Protein AF-A0A944W9X9-F1 (afdb_monomer_lite)

Sequence (85 aa):
MDWINKYKGFLAFGLWFLAIIIQILADKIYSKDLEPLGTLTFLVAAAVWTIEYFEKKPDNAPWKKYGVIIITALVVLITAYIYLG

Structure (mmCIF, N/CA/C/O backbone):
data_AF-A0A944W9X9-F1
#
_entry.id   AF-A0A944W9X9-F1
#
loop_
_atom_site.group_PDB
_atom_site.id
_atom_site.type_symbol
_atom_site.label_atom_id
_atom_site.label_alt_id
_atom_site.label_comp_id
_atom_site.label_asym_id
_atom_site.label_entity_id
_atom_site.label_seq_id
_atom_site.pdbx_PDB_ins_code
_atom_site.Cartn_x
_atom_site.Cartn_y
_atom_site.Cartn_z
_atom_site.occupancy
_atom_site.B_iso_or_equiv
_atom_site.auth_seq_id
_atom_site.auth_comp_id
_atom_site.auth_asym_id
_atom_site.auth_atom_id
_atom_site.pdbx_PDB_model_num
ATOM 1 N N . MET A 1 1 ? 2.318 -18.343 -13.822 1.00 54.66 1 MET A N 1
ATOM 2 C CA . MET A 1 1 ? 2.794 -17.049 -13.280 1.00 54.66 1 MET A CA 1
ATOM 3 C C . MET A 1 1 ? 2.283 -15.852 -14.087 1.00 54.66 1 MET A C 1
ATOM 5 O O . MET A 1 1 ? 1.869 -14.873 -13.479 1.00 54.66 1 MET A O 1
ATOM 9 N N . ASP A 1 2 ? 2.247 -15.929 -15.424 1.00 67.38 2 ASP A N 1
ATOM 10 C CA . ASP A 1 2 ? 1.911 -14.789 -16.304 1.00 67.38 2 ASP A CA 1
ATOM 11 C C . ASP A 1 2 ? 0.527 -14.171 -16.100 1.00 67.38 2 ASP A C 1
ATOM 13 O O . ASP A 1 2 ? 0.349 -12.970 -16.296 1.00 67.38 2 ASP A O 1
ATOM 17 N N . TRP A 1 3 ? -0.453 -14.958 -15.653 1.00 71.19 3 TRP A N 1
ATOM 18 C CA . TRP A 1 3 ? -1.802 -14.447 -15.417 1.00 71.19 3 TRP A CA 1
ATOM 19 C C . TRP A 1 3 ? -1.846 -13.440 -14.255 1.00 71.19 3 TRP A C 1
ATOM 21 O O . TRP A 1 3 ? -2.501 -12.411 -14.375 1.00 71.19 3 TRP A O 1
ATOM 31 N N . ILE A 1 4 ? -1.082 -13.663 -13.178 1.00 62.12 4 ILE A N 1
ATOM 32 C CA . ILE A 1 4 ? -1.017 -12.731 -12.040 1.00 62.12 4 ILE A CA 1
ATOM 33 C C . ILE A 1 4 ? -0.455 -11.396 -12.514 1.00 62.12 4 ILE A C 1
ATOM 35 O O . ILE A 1 4 ? -1.064 -10.369 -12.249 1.00 62.12 4 ILE A O 1
ATOM 39 N N . ASN A 1 5 ? 0.644 -11.415 -13.280 1.00 63.75 5 ASN A N 1
ATOM 40 C CA . ASN A 1 5 ? 1.239 -10.219 -13.886 1.00 63.75 5 ASN A CA 1
ATOM 41 C C . ASN A 1 5 ? 0.263 -9.476 -14.809 1.00 63.75 5 ASN A C 1
ATOM 43 O O . ASN A 1 5 ? 0.259 -8.248 -14.817 1.00 63.75 5 ASN A O 1
ATOM 47 N N . LYS A 1 6 ? -0.582 -10.206 -15.545 1.00 73.00 6 LYS A N 1
ATOM 48 C CA . LYS A 1 6 ? -1.582 -9.638 -16.456 1.00 73.00 6 LYS A CA 1
ATOM 49 C C . LYS A 1 6 ? -2.748 -8.955 -15.731 1.00 73.00 6 LYS A C 1
ATOM 51 O O . LYS A 1 6 ? -3.315 -8.011 -16.276 1.00 73.00 6 LYS A O 1
ATOM 56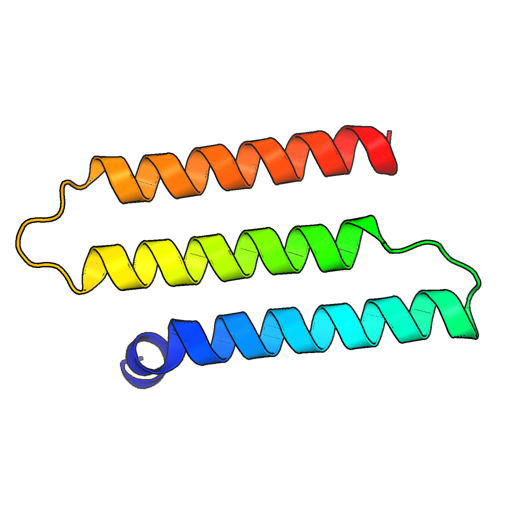 N N . TYR A 1 7 ? -3.096 -9.410 -14.527 1.00 75.06 7 TYR A N 1
ATOM 57 C CA . TYR A 1 7 ? -4.268 -8.939 -13.777 1.00 75.06 7 TYR A CA 1
ATOM 58 C C . TYR A 1 7 ? -3.926 -8.244 -12.448 1.00 75.06 7 TYR A C 1
ATOM 60 O O . TYR A 1 7 ? -4.815 -8.071 -11.617 1.00 75.06 7 TYR A O 1
ATOM 68 N N . LYS A 1 8 ? -2.674 -7.810 -12.234 1.00 68.81 8 LYS A N 1
ATOM 69 C CA . LYS A 1 8 ? -2.220 -7.171 -10.979 1.00 68.81 8 LYS A CA 1
ATOM 70 C C . LYS A 1 8 ? -3.108 -6.011 -10.529 1.00 68.81 8 LYS A C 1
ATOM 72 O O . LYS A 1 8 ? -3.522 -6.000 -9.375 1.00 68.81 8 LYS A O 1
ATOM 77 N N . GLY A 1 9 ? -3.453 -5.084 -11.421 1.00 69.31 9 GLY A N 1
ATOM 78 C CA . GLY A 1 9 ? -4.335 -3.962 -11.097 1.00 69.31 9 GLY A CA 1
ATOM 79 C C . GLY A 1 9 ? -5.751 -4.394 -10.712 1.00 69.31 9 GLY A C 1
ATOM 80 O O . GLY A 1 9 ? -6.332 -3.840 -9.785 1.00 69.31 9 GLY A O 1
ATOM 81 N N . PHE A 1 10 ? -6.283 -5.439 -11.353 1.00 67.75 10 PHE A N 1
ATOM 82 C CA . PHE A 1 10 ? -7.588 -6.009 -11.000 1.00 67.75 10 PHE A CA 1
ATOM 83 C C . PHE A 1 10 ? -7.555 -6.735 -9.652 1.00 67.75 10 PHE A C 1
ATOM 85 O O . PHE A 1 10 ? -8.497 -6.628 -8.872 1.00 67.75 10 PHE A O 1
ATOM 92 N N . LEU A 1 11 ? -6.457 -7.432 -9.352 1.00 72.12 11 LEU A N 1
ATOM 93 C CA . LEU A 1 11 ? -6.221 -8.052 -8.048 1.00 72.12 11 LEU A CA 1
ATOM 94 C C . LEU A 1 11 ? -6.090 -6.996 -6.945 1.00 72.12 11 LEU A C 1
ATOM 96 O O . LEU A 1 11 ? -6.697 -7.151 -5.890 1.00 72.12 11 LEU A O 1
ATOM 100 N N . ALA A 1 12 ? -5.360 -5.908 -7.200 1.00 70.00 12 ALA A N 1
ATOM 101 C CA . ALA A 1 12 ? -5.226 -4.785 -6.276 1.00 70.00 12 ALA A CA 1
ATOM 102 C C . ALA A 1 12 ? -6.577 -4.099 -6.015 1.00 70.00 12 ALA A C 1
ATOM 104 O O . ALA A 1 12 ? -6.918 -3.825 -4.866 1.00 70.00 12 ALA A O 1
ATOM 105 N N . PHE A 1 13 ? -7.379 -3.892 -7.063 1.00 68.81 13 PHE A N 1
ATOM 106 C CA . PHE A 1 13 ? -8.734 -3.356 -6.945 1.00 68.81 13 PHE A CA 1
ATOM 107 C C . PHE A 1 13 ? -9.668 -4.299 -6.171 1.00 68.81 13 PHE A C 1
ATOM 109 O O . PHE A 1 13 ? -10.409 -3.850 -5.302 1.00 68.81 13 PHE A O 1
ATOM 116 N N . GLY A 1 14 ? -9.601 -5.608 -6.433 1.00 73.00 14 GLY A N 1
ATOM 117 C CA . GLY A 1 14 ? -10.379 -6.614 -5.708 1.00 73.00 14 GLY A CA 1
ATOM 118 C C . GLY A 1 14 ? -10.031 -6.669 -4.218 1.00 73.00 14 GLY A C 1
ATOM 119 O O . GLY A 1 14 ? -10.929 -6.711 -3.383 1.00 73.00 14 GLY A O 1
ATOM 120 N N . LEU A 1 15 ? -8.740 -6.597 -3.879 1.00 74.62 15 LEU A N 1
ATOM 121 C CA . LEU A 1 15 ? -8.254 -6.508 -2.497 1.00 74.62 15 LEU A CA 1
ATOM 122 C C . LEU A 1 15 ? -8.745 -5.243 -1.792 1.00 74.62 15 LEU A C 1
ATOM 124 O O . LEU A 1 15 ? -9.199 -5.313 -0.652 1.00 74.62 15 LEU A O 1
ATOM 128 N N . TRP A 1 16 ? -8.694 -4.102 -2.477 1.00 75.31 16 TRP A N 1
ATOM 129 C CA . TRP A 1 16 ? -9.214 -2.851 -1.943 1.00 75.31 16 TRP A CA 1
ATOM 130 C C . TRP A 1 16 ? -10.723 -2.906 -1.686 1.00 75.31 16 TRP A C 1
ATOM 132 O O . TRP A 1 16 ? -11.186 -2.546 -0.605 1.00 75.31 16 TRP A O 1
ATOM 142 N N . PHE A 1 17 ? -11.489 -3.402 -2.657 1.00 66.81 17 PHE A N 1
ATOM 143 C CA . PHE A 1 17 ? -12.940 -3.514 -2.542 1.00 66.81 17 PHE A CA 1
ATOM 144 C C . PHE A 1 17 ? -13.351 -4.463 -1.407 1.00 66.81 17 PHE A C 1
ATOM 146 O O . PHE A 1 17 ? -14.259 -4.158 -0.635 1.00 66.81 17 PHE A O 1
ATOM 153 N N . LEU A 1 18 ? -12.635 -5.582 -1.248 1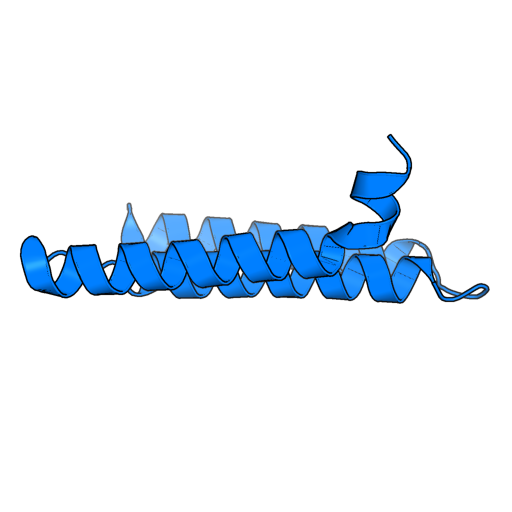.00 73.69 18 LEU A N 1
ATOM 154 C CA . LEU A 1 18 ? -12.837 -6.513 -0.138 1.00 73.69 18 LEU A CA 1
ATOM 155 C C . LEU A 1 18 ? -12.588 -5.838 1.218 1.00 73.69 18 LEU A C 1
ATOM 157 O O . LEU A 1 18 ? -13.353 -6.035 2.160 1.00 73.69 18 LEU A O 1
ATOM 161 N N . ALA A 1 19 ? -11.543 -5.019 1.314 1.00 70.00 19 ALA A N 1
ATOM 162 C CA . ALA A 1 19 ? -11.204 -4.310 2.538 1.00 70.00 19 ALA A CA 1
ATOM 163 C C . ALA A 1 19 ? -12.256 -3.265 2.928 1.00 70.00 19 ALA A C 1
ATOM 165 O O . ALA A 1 19 ? -12.598 -3.181 4.104 1.00 70.00 19 ALA A O 1
ATOM 166 N N . ILE A 1 20 ? -12.842 -2.547 1.961 1.00 65.12 20 ILE A N 1
ATOM 167 C CA . ILE A 1 20 ? -13.988 -1.656 2.217 1.00 65.12 20 ILE A CA 1
ATOM 168 C C . ILE A 1 20 ? -15.184 -2.443 2.752 1.00 65.12 20 ILE A C 1
ATOM 170 O O . ILE A 1 20 ? -15.829 -2.012 3.704 1.00 65.12 20 ILE A O 1
ATOM 174 N N . ILE A 1 21 ? -15.489 -3.607 2.171 1.00 70.44 21 ILE A N 1
ATOM 175 C CA . ILE A 1 21 ? -16.598 -4.441 2.652 1.00 70.44 21 ILE A CA 1
ATOM 176 C C . ILE A 1 21 ? -16.360 -4.859 4.107 1.00 70.44 21 ILE A C 1
ATOM 178 O O . ILE A 1 21 ? -17.266 -4.746 4.931 1.00 70.44 21 ILE A O 1
ATOM 182 N N . ILE A 1 22 ? -15.143 -5.299 4.438 1.00 71.69 22 ILE A N 1
ATOM 183 C CA . ILE A 1 22 ? -14.757 -5.665 5.809 1.00 71.69 22 ILE A CA 1
ATOM 184 C C . ILE A 1 22 ? -14.893 -4.465 6.748 1.00 71.69 22 ILE A C 1
ATOM 186 O O . ILE A 1 22 ? -15.396 -4.612 7.857 1.00 71.69 22 ILE A O 1
ATOM 190 N N . GLN A 1 23 ? -14.485 -3.285 6.297 1.00 66.94 23 GLN A N 1
ATOM 191 C CA . GLN A 1 23 ? -14.561 -2.048 7.059 1.00 66.94 23 GLN A CA 1
ATOM 192 C C . GLN A 1 23 ? -16.011 -1.646 7.369 1.00 66.94 23 GLN A C 1
ATOM 194 O O . GLN A 1 23 ? -16.340 -1.406 8.527 1.00 66.94 23 GLN A O 1
ATOM 199 N N . ILE A 1 24 ? -16.895 -1.673 6.366 1.00 64.94 24 ILE A N 1
ATOM 200 C CA . ILE A 1 24 ? -18.332 -1.396 6.526 1.00 64.94 24 ILE A CA 1
ATOM 201 C C . ILE A 1 24 ? -18.990 -2.431 7.450 1.00 64.94 24 ILE A C 1
ATOM 203 O O . ILE A 1 24 ? -19.831 -2.081 8.278 1.00 64.94 24 ILE A O 1
ATOM 207 N N . LEU A 1 25 ? -18.627 -3.711 7.318 1.00 69.00 25 LEU A N 1
ATOM 208 C CA . LEU A 1 25 ? -19.140 -4.777 8.183 1.00 69.00 25 LEU A CA 1
ATOM 209 C C . LEU A 1 25 ? -18.664 -4.611 9.628 1.00 69.00 25 LEU A C 1
ATOM 211 O O . LEU A 1 25 ? -19.448 -4.814 10.550 1.00 69.00 25 LEU A O 1
ATOM 215 N N . ALA A 1 26 ? -17.402 -4.242 9.840 1.00 66.06 26 ALA A N 1
ATOM 216 C CA . ALA A 1 26 ? -16.844 -4.044 11.170 1.00 66.06 26 ALA A CA 1
ATOM 217 C C . ALA A 1 26 ? -17.464 -2.850 11.898 1.00 66.06 26 ALA A C 1
ATOM 219 O O . ALA A 1 26 ? -17.795 -2.965 13.079 1.00 66.06 26 ALA A O 1
ATOM 220 N N . ASP A 1 27 ? -17.685 -1.752 11.180 1.00 65.69 27 ASP A N 1
ATOM 221 C CA . ASP A 1 27 ? -18.349 -0.571 11.716 1.00 65.69 27 ASP A CA 1
ATOM 222 C C . ASP A 1 27 ? -19.814 -0.882 12.078 1.00 65.69 27 ASP A C 1
ATOM 224 O O . ASP A 1 27 ? -20.241 -0.703 13.220 1.00 65.69 27 ASP A O 1
ATOM 228 N N . LYS A 1 28 ? -20.570 -1.498 11.154 1.00 65.25 28 LYS A N 1
ATOM 229 C CA . LYS A 1 28 ? -21.994 -1.808 11.377 1.00 65.25 28 LYS A CA 1
ATOM 230 C C . LYS A 1 28 ? -22.274 -2.919 12.389 1.00 65.25 28 LYS A C 1
ATOM 232 O O . LYS A 1 28 ? -23.324 -2.877 13.026 1.00 65.25 28 LYS A O 1
ATOM 237 N N . ILE A 1 29 ? -21.419 -3.938 12.489 1.00 68.19 29 ILE A N 1
ATOM 238 C CA . ILE A 1 29 ? -21.679 -5.129 13.323 1.00 68.19 29 ILE A CA 1
ATOM 239 C C . ILE A 1 29 ? -20.973 -5.031 14.676 1.00 68.19 29 ILE A C 1
ATOM 241 O O . ILE A 1 29 ? -21.521 -5.480 15.680 1.00 68.19 29 ILE A O 1
ATOM 245 N N . TYR A 1 30 ? -19.767 -4.462 14.713 1.00 65.31 30 TYR A N 1
ATOM 246 C CA . TYR A 1 30 ? -18.910 -4.483 15.900 1.00 65.31 30 TYR A CA 1
ATOM 247 C C . TYR A 1 30 ? -18.665 -3.096 16.506 1.00 65.31 30 TYR A C 1
ATOM 249 O O . TYR A 1 30 ? -17.952 -3.019 17.507 1.00 65.31 30 TYR A O 1
ATOM 257 N N . SER A 1 31 ? -19.217 -2.020 15.920 1.00 66.94 31 SER A N 1
ATOM 258 C CA . SER A 1 31 ? -18.986 -0.622 16.333 1.00 66.94 31 SER A CA 1
ATOM 259 C C . SER A 1 31 ? -17.499 -0.286 16.482 1.00 66.94 31 SER A C 1
ATOM 261 O O . SER A 1 31 ? -17.107 0.538 17.308 1.00 66.94 31 SER A O 1
ATOM 263 N N . LYS A 1 32 ? -16.654 -0.984 15.715 1.00 65.81 32 LYS A N 1
ATOM 264 C CA . LYS A 1 32 ? -15.222 -0.738 15.662 1.00 65.81 32 LYS A CA 1
ATOM 265 C C . LYS A 1 32 ? -14.947 0.164 14.487 1.00 65.81 32 LYS A C 1
ATOM 267 O O . LYS A 1 32 ? -15.170 -0.230 13.343 1.00 65.81 32 LYS A O 1
ATOM 272 N N . ASP A 1 33 ? -14.392 1.323 14.798 1.00 65.56 33 ASP A N 1
ATOM 273 C CA . ASP A 1 33 ? -13.976 2.269 13.788 1.00 65.56 33 ASP A CA 1
ATOM 274 C C . ASP A 1 33 ? -12.725 1.740 13.074 1.00 65.56 33 ASP A C 1
ATOM 276 O O . ASP A 1 33 ? -11.598 1.800 13.572 1.00 65.56 33 ASP A O 1
ATOM 280 N N . LEU A 1 34 ? -12.956 1.093 11.932 1.00 66.44 34 LEU A N 1
ATOM 281 C CA . LEU A 1 34 ? -11.907 0.584 11.059 1.00 66.44 34 LEU A CA 1
ATOM 282 C C . LEU A 1 34 ? -11.637 1.535 9.890 1.00 66.44 34 LEU A C 1
ATOM 284 O O . LEU A 1 34 ? -10.926 1.122 8.975 1.00 66.44 34 LEU A O 1
ATOM 288 N N . GLU A 1 35 ? -12.134 2.784 9.886 1.00 67.19 35 GLU A N 1
ATOM 289 C CA . GLU A 1 35 ? -11.842 3.823 8.867 1.00 67.19 35 GLU A CA 1
ATOM 290 C C . GLU A 1 35 ? -10.376 3.883 8.362 1.00 67.19 35 GLU A C 1
ATOM 292 O O . GLU A 1 35 ? -10.145 4.032 7.149 1.00 67.19 35 GLU A O 1
ATOM 297 N N . PRO A 1 36 ? -9.357 3.680 9.217 1.00 68.44 36 PRO A N 1
ATOM 298 C CA . PRO A 1 36 ? -7.960 3.701 8.784 1.00 68.44 36 PRO A CA 1
ATOM 299 C C . PRO A 1 36 ? -7.604 2.532 7.861 1.00 68.44 36 PRO A C 1
ATOM 301 O O . PRO A 1 36 ? -6.758 2.663 6.979 1.00 68.44 36 PRO A O 1
ATOM 304 N N . LEU A 1 37 ? -8.256 1.384 8.041 1.00 68.69 37 LEU A N 1
ATOM 305 C CA . LEU A 1 37 ? -7.908 0.122 7.392 1.00 68.69 37 LEU A CA 1
ATOM 306 C C . LEU A 1 37 ? -8.265 0.132 5.901 1.00 68.69 37 LEU A C 1
ATOM 308 O O . LEU A 1 37 ? -7.429 -0.213 5.070 1.00 68.69 37 LEU A O 1
ATOM 312 N N . GLY A 1 38 ? -9.456 0.619 5.552 1.00 69.31 38 GLY A N 1
ATOM 313 C CA . GLY A 1 38 ? -9.888 0.819 4.168 1.00 69.31 38 GLY A CA 1
ATOM 314 C C . GLY A 1 38 ? -9.065 1.873 3.444 1.00 69.31 38 GLY A C 1
ATOM 315 O O . GLY A 1 38 ? -8.638 1.644 2.308 1.00 69.31 38 GLY A O 1
ATOM 316 N N . THR A 1 39 ? -8.759 2.982 4.126 1.00 71.25 39 THR A N 1
ATOM 317 C CA . THR A 1 39 ? -7.882 4.040 3.605 1.00 71.25 39 THR A CA 1
ATOM 318 C C . THR A 1 39 ? -6.482 3.494 3.311 1.00 71.25 39 THR A C 1
ATOM 320 O O . THR A 1 39 ? -5.937 3.731 2.232 1.00 71.25 39 THR A O 1
ATOM 323 N N . LEU A 1 40 ? -5.927 2.675 4.211 1.00 72.94 40 LEU A N 1
ATOM 324 C CA . LEU A 1 40 ? -4.642 2.003 4.011 1.00 72.94 40 LEU A CA 1
ATOM 325 C C . LEU A 1 40 ? -4.670 1.030 2.835 1.00 72.94 40 LEU A C 1
ATOM 327 O O . LEU A 1 40 ? -3.769 1.050 1.997 1.00 72.94 40 LEU A O 1
ATOM 331 N N . THR A 1 41 ? -5.713 0.209 2.715 1.00 73.31 41 THR A N 1
ATOM 332 C CA . THR A 1 41 ? -5.843 -0.690 1.562 1.00 73.31 41 THR A CA 1
ATOM 333 C C . THR A 1 41 ? -6.029 0.052 0.245 1.00 73.31 41 THR A C 1
ATOM 335 O O . THR A 1 41 ? -5.528 -0.423 -0.774 1.00 73.31 41 THR A O 1
ATOM 338 N N . PHE A 1 42 ? -6.670 1.227 0.241 1.00 77.88 42 PHE A N 1
ATOM 339 C CA . PHE A 1 42 ? -6.759 2.064 -0.959 1.00 77.88 42 PHE A CA 1
ATOM 340 C C . PHE A 1 42 ? -5.388 2.557 -1.378 1.00 77.88 42 PHE A C 1
ATOM 342 O O . PHE A 1 42 ? -5.003 2.438 -2.538 1.00 77.88 42 PHE A O 1
ATOM 349 N N . LEU A 1 43 ? -4.636 3.073 -0.410 1.00 79.81 43 LEU A N 1
ATOM 350 C CA . LEU A 1 43 ? -3.304 3.607 -0.622 1.00 79.81 43 LEU A CA 1
ATOM 351 C C . LEU A 1 43 ? -2.352 2.534 -1.173 1.00 79.81 43 LEU A C 1
ATOM 353 O O . LEU A 1 43 ? -1.619 2.786 -2.129 1.00 79.81 43 LEU A O 1
ATOM 357 N N . VAL A 1 44 ? -2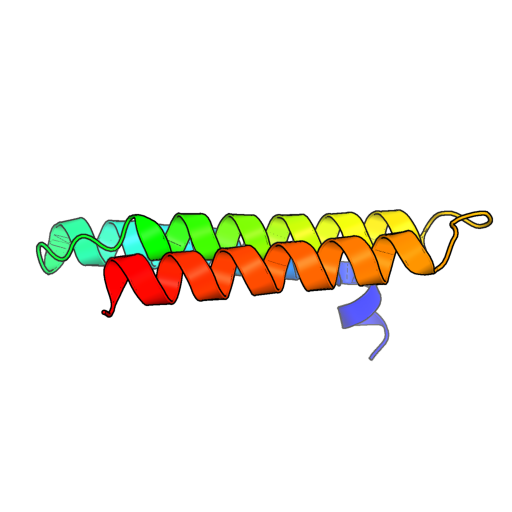.405 1.319 -0.621 1.00 81.00 44 VAL A N 1
ATOM 358 C CA . VAL A 1 44 ? -1.617 0.175 -1.100 1.00 81.00 44 VAL A CA 1
ATOM 359 C C . VAL A 1 44 ? -2.048 -0.243 -2.509 1.00 81.00 44 VAL A C 1
ATOM 361 O O . VAL A 1 44 ? -1.193 -0.452 -3.370 1.00 81.00 44 VAL A O 1
ATOM 364 N N . ALA A 1 45 ? -3.351 -0.317 -2.792 1.00 81.50 45 ALA A N 1
ATOM 365 C CA . ALA A 1 45 ? -3.840 -0.654 -4.128 1.00 81.50 45 ALA A CA 1
ATOM 366 C C . ALA A 1 45 ? -3.450 0.403 -5.177 1.00 81.50 45 ALA A C 1
ATOM 368 O O . ALA A 1 45 ? -2.981 0.056 -6.263 1.00 81.50 45 ALA A O 1
ATOM 369 N N . ALA A 1 46 ? -3.562 1.689 -4.836 1.00 78.12 46 ALA A N 1
ATOM 370 C CA . ALA A 1 46 ? -3.136 2.801 -5.679 1.00 78.12 46 ALA A CA 1
ATOM 371 C C . ALA A 1 46 ? -1.626 2.757 -5.958 1.00 78.12 46 ALA A C 1
ATOM 373 O O . ALA A 1 46 ? -1.198 2.982 -7.093 1.00 78.12 46 ALA A O 1
ATOM 374 N N . ALA A 1 47 ? -0.815 2.405 -4.957 1.00 80.12 47 ALA A N 1
ATOM 375 C CA . ALA A 1 47 ? 0.624 2.229 -5.111 1.00 80.12 47 ALA A CA 1
ATOM 376 C C . ALA A 1 47 ? 0.960 1.092 -6.085 1.00 80.12 47 ALA A C 1
ATOM 378 O O . ALA A 1 47 ? 1.744 1.290 -7.014 1.00 80.12 47 ALA A O 1
ATOM 379 N N . VAL A 1 48 ? 0.317 -0.072 -5.934 1.00 82.44 48 VAL A N 1
ATOM 380 C CA . VAL A 1 48 ? 0.488 -1.217 -6.845 1.00 82.44 48 VAL A CA 1
ATOM 381 C C . VAL A 1 48 ? 0.113 -0.837 -8.275 1.00 82.44 48 VAL A C 1
ATOM 383 O O . VAL A 1 48 ? 0.861 -1.129 -9.208 1.00 82.44 48 VAL A O 1
ATOM 386 N N . TRP A 1 49 ? -1.005 -0.134 -8.456 1.00 81.56 49 TRP A N 1
ATOM 387 C CA . TRP A 1 49 ? -1.463 0.271 -9.782 1.00 81.56 49 TRP A CA 1
ATOM 388 C C . TRP A 1 49 ? -0.538 1.312 -10.427 1.00 81.56 49 TRP A C 1
ATOM 390 O O . TRP A 1 49 ? -0.237 1.237 -11.619 1.00 81.56 49 TRP A O 1
ATOM 400 N N . THR A 1 50 ? 0.001 2.230 -9.623 1.00 78.69 50 THR A N 1
ATOM 401 C CA . THR A 1 50 ? 0.994 3.223 -10.058 1.00 78.69 50 THR A CA 1
ATOM 402 C C . THR A 1 50 ? 2.310 2.556 -10.470 1.00 78.69 50 THR A C 1
ATOM 404 O O . THR A 1 50 ? 2.893 2.911 -11.496 1.00 78.69 50 THR A O 1
ATOM 407 N N . ILE A 1 51 ? 2.764 1.544 -9.723 1.00 81.81 51 ILE A N 1
ATOM 408 C CA . ILE A 1 51 ? 3.954 0.751 -10.067 1.00 81.81 51 ILE A CA 1
ATOM 409 C C . ILE A 1 51 ? 3.729 -0.031 -11.368 1.00 81.81 51 ILE A C 1
ATOM 411 O O . ILE A 1 51 ? 4.611 -0.054 -12.225 1.00 81.81 51 ILE A O 1
ATOM 415 N N . GLU A 1 52 ? 2.549 -0.621 -11.563 1.00 79.81 52 GLU A N 1
ATOM 416 C CA . GLU A 1 52 ? 2.205 -1.322 -12.804 1.00 79.81 52 GLU A CA 1
ATOM 417 C C . GLU A 1 52 ? 2.168 -0.365 -14.009 1.00 79.81 52 GLU A C 1
ATOM 419 O O . GLU A 1 52 ? 2.685 -0.678 -15.083 1.00 79.81 52 GLU A O 1
ATOM 424 N N . TYR A 1 53 ? 1.612 0.836 -13.836 1.00 79.44 53 TYR A N 1
ATOM 425 C CA . TYR A 1 53 ? 1.640 1.880 -14.862 1.00 79.44 53 TYR A CA 1
ATOM 426 C C . TYR A 1 53 ? 3.075 2.269 -15.236 1.00 7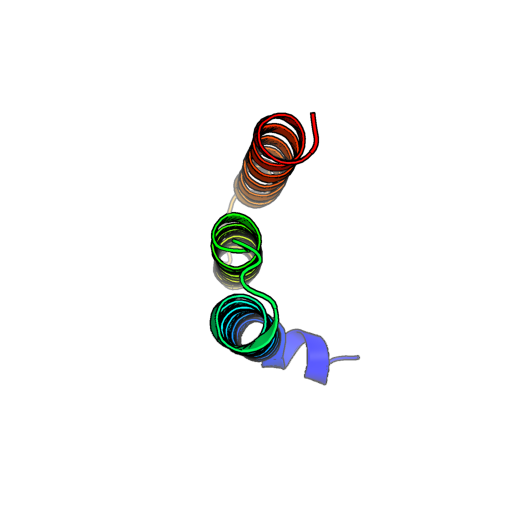9.44 53 TYR A C 1
ATOM 428 O O . TYR A 1 53 ? 3.399 2.467 -16.409 1.00 79.44 53 TYR A O 1
ATOM 436 N N . PHE A 1 54 ? 3.956 2.331 -14.239 1.00 80.06 54 PHE A N 1
ATOM 437 C CA . PHE A 1 54 ? 5.373 2.589 -14.427 1.00 80.06 54 PHE A CA 1
ATOM 438 C C . PHE A 1 54 ? 6.121 1.461 -15.139 1.00 80.06 54 PHE A C 1
ATOM 440 O O . PHE A 1 54 ? 7.096 1.758 -15.823 1.00 80.06 54 PHE A O 1
ATOM 447 N N . GLU A 1 55 ? 5.675 0.211 -15.010 1.00 78.56 55 GLU A N 1
ATOM 448 C CA . GLU A 1 55 ? 6.234 -0.959 -15.706 1.00 78.56 55 GLU A CA 1
ATOM 449 C C . GLU A 1 55 ? 5.891 -1.010 -17.188 1.00 78.56 55 GLU A C 1
ATOM 451 O O . GLU A 1 55 ? 6.683 -1.506 -17.983 1.00 78.56 55 GLU A O 1
ATOM 456 N N . LYS A 1 56 ? 4.731 -0.476 -17.570 1.00 80.81 56 LYS A N 1
ATOM 457 C CA . LYS A 1 56 ? 4.265 -0.483 -18.963 1.00 80.81 56 LYS A CA 1
ATOM 458 C C . LYS A 1 56 ? 4.894 0.618 -19.823 1.00 80.81 56 LYS A C 1
ATOM 460 O O . LYS A 1 56 ? 4.662 0.640 -21.029 1.00 80.81 56 LYS A O 1
ATOM 465 N N . LYS A 1 57 ? 5.669 1.537 -19.233 1.00 77.12 57 LYS A N 1
ATOM 466 C CA . LYS A 1 57 ? 6.335 2.628 -19.958 1.00 77.12 57 LYS A CA 1
ATOM 467 C C . LYS A 1 57 ? 7.799 2.279 -20.269 1.00 77.12 57 LYS A C 1
ATOM 469 O O . LYS A 1 57 ? 8.563 2.090 -19.325 1.00 77.12 57 LYS A O 1
ATOM 474 N N . PRO A 1 58 ? 8.208 2.269 -21.553 1.00 65.56 58 PRO A N 1
ATOM 475 C CA . PRO A 1 58 ? 9.547 1.838 -21.964 1.00 65.56 58 PRO A CA 1
ATOM 476 C C . PRO A 1 58 ? 10.681 2.744 -21.452 1.00 65.56 58 PRO A C 1
ATOM 478 O O . PRO A 1 58 ? 11.772 2.250 -21.208 1.00 65.56 58 PRO A O 1
ATOM 481 N N . ASP A 1 59 ? 10.408 4.030 -21.205 1.00 71.31 59 ASP A N 1
ATOM 482 C CA . ASP A 1 59 ? 11.404 5.034 -20.777 1.00 71.31 59 ASP A CA 1
ATOM 483 C C . ASP A 1 59 ? 11.325 5.402 -19.287 1.00 71.31 59 ASP A C 1
ATOM 485 O O . ASP A 1 59 ? 11.724 6.487 -18.849 1.00 71.31 59 ASP A O 1
ATOM 489 N N . ASN A 1 60 ? 10.727 4.540 -18.465 1.00 72.31 60 ASN A N 1
ATOM 490 C CA . ASN A 1 60 ? 10.441 4.937 -17.100 1.00 72.31 60 ASN A CA 1
ATOM 491 C C . ASN A 1 60 ? 11.615 4.690 -16.149 1.00 72.31 60 ASN A C 1
ATOM 493 O O . ASN A 1 60 ? 12.047 3.561 -15.927 1.00 72.31 60 ASN A O 1
ATOM 497 N N . ALA A 1 61 ? 12.093 5.771 -15.536 1.00 78.44 61 ALA A N 1
ATOM 498 C CA . ALA A 1 61 ? 13.225 5.724 -14.627 1.00 78.44 61 ALA A CA 1
ATOM 499 C C . ALA A 1 61 ? 12.939 4.835 -13.386 1.00 78.44 61 ALA A C 1
ATOM 501 O O . ALA A 1 61 ? 11.914 5.037 -12.720 1.00 78.44 61 ALA A O 1
ATOM 502 N N . PRO A 1 62 ? 13.846 3.901 -13.018 1.00 76.12 62 PRO A N 1
ATOM 503 C CA . PRO A 1 62 ? 13.620 2.918 -11.948 1.00 76.12 62 PRO A CA 1
ATOM 504 C C . PRO A 1 62 ? 13.282 3.532 -10.585 1.00 76.12 62 PRO A C 1
ATOM 506 O O . PRO A 1 62 ? 12.510 2.955 -9.819 1.00 76.12 62 PRO A O 1
ATOM 509 N N . TRP A 1 63 ? 13.814 4.725 -10.296 1.00 77.88 63 TRP A N 1
ATOM 510 C CA . TRP A 1 63 ? 13.622 5.426 -9.023 1.00 77.88 63 TRP A CA 1
ATOM 511 C C . TRP A 1 63 ? 12.150 5.708 -8.703 1.00 77.88 63 TRP A C 1
ATOM 513 O O . TRP A 1 63 ? 11.784 5.736 -7.532 1.00 77.88 63 TRP A O 1
ATOM 523 N N . LYS A 1 64 ? 11.284 5.861 -9.714 1.00 73.50 64 LYS A N 1
ATOM 524 C CA . LYS A 1 64 ? 9.860 6.163 -9.501 1.00 73.50 64 LYS A CA 1
ATOM 525 C C . LYS A 1 64 ? 9.121 5.027 -8.798 1.00 73.50 64 LYS A C 1
ATOM 527 O O . LYS A 1 64 ? 8.258 5.291 -7.969 1.00 73.50 64 LYS A O 1
ATOM 532 N N . LYS A 1 65 ? 9.478 3.768 -9.084 1.00 78.69 65 LYS A N 1
ATOM 533 C CA . LYS A 1 65 ? 8.898 2.608 -8.389 1.00 78.69 65 LYS A CA 1
ATOM 534 C C . LYS A 1 65 ? 9.317 2.583 -6.927 1.00 78.69 65 LYS A C 1
ATOM 536 O O . LYS A 1 65 ? 8.470 2.477 -6.050 1.00 78.69 65 LYS A O 1
ATOM 541 N N . TYR A 1 66 ? 10.619 2.718 -6.679 1.00 79.00 66 TYR A N 1
ATOM 542 C CA . TYR A 1 66 ? 11.164 2.726 -5.324 1.00 79.00 66 TYR A CA 1
ATOM 543 C C . TYR A 1 66 ? 10.617 3.901 -4.507 1.00 79.00 66 TYR A C 1
ATOM 545 O O . TYR A 1 66 ? 10.268 3.716 -3.347 1.00 79.00 66 TYR A O 1
ATOM 553 N N . GLY A 1 67 ? 10.442 5.071 -5.128 1.00 80.00 67 GLY A N 1
ATOM 554 C CA . GLY A 1 67 ? 9.812 6.233 -4.503 1.00 80.00 67 GLY A CA 1
ATOM 555 C C . GLY A 1 67 ? 8.376 5.958 -4.058 1.00 80.00 67 GLY A C 1
ATOM 556 O O . GLY A 1 67 ? 8.039 6.220 -2.908 1.00 80.00 67 GLY A O 1
ATOM 557 N N . VAL A 1 68 ? 7.548 5.363 -4.926 1.00 80.62 68 VAL A N 1
ATOM 558 C CA . VAL A 1 68 ? 6.170 4.987 -4.565 1.00 80.62 68 VAL A CA 1
ATOM 559 C C . VAL A 1 68 ? 6.157 3.964 -3.427 1.00 80.62 68 VAL A C 1
ATOM 561 O O . VAL A 1 68 ? 5.428 4.161 -2.464 1.00 80.62 68 VAL A O 1
ATOM 564 N N . ILE A 1 69 ? 7.007 2.933 -3.473 1.00 82.88 69 ILE A N 1
ATOM 565 C CA . ILE A 1 69 ? 7.091 1.917 -2.408 1.00 82.88 69 ILE A CA 1
ATOM 566 C C . ILE A 1 69 ? 7.453 2.551 -1.057 1.00 82.88 69 ILE A C 1
ATOM 568 O O . ILE A 1 69 ? 6.795 2.270 -0.057 1.00 82.88 69 ILE A O 1
ATOM 572 N N . ILE A 1 70 ? 8.474 3.413 -1.022 1.00 81.56 70 ILE A N 1
ATOM 573 C CA . ILE A 1 70 ? 8.944 4.061 0.213 1.00 81.56 70 ILE A CA 1
ATOM 574 C C . ILE A 1 70 ? 7.862 4.975 0.795 1.00 81.56 70 ILE A C 1
ATOM 576 O O . ILE A 1 70 ? 7.599 4.921 1.995 1.00 81.56 70 ILE A O 1
ATOM 580 N N . ILE A 1 71 ? 7.203 5.781 -0.043 1.00 78.94 71 ILE A N 1
ATOM 581 C CA . ILE A 1 71 ? 6.131 6.685 0.397 1.00 78.94 71 ILE A CA 1
ATOM 582 C C . ILE A 1 71 ? 4.952 5.882 0.953 1.00 78.94 71 ILE A C 1
ATOM 584 O O . ILE A 1 71 ? 4.462 6.187 2.038 1.00 78.94 71 ILE A O 1
ATOM 588 N N . THR A 1 72 ? 4.522 4.825 0.260 1.00 81.94 72 THR A N 1
ATOM 589 C CA . THR A 1 72 ? 3.435 3.957 0.730 1.00 81.94 72 THR A CA 1
ATOM 590 C C . THR A 1 72 ? 3.786 3.293 2.059 1.00 81.94 72 THR A C 1
ATOM 592 O O . THR A 1 72 ? 2.958 3.294 2.965 1.00 81.94 72 THR A O 1
ATOM 595 N N . ALA A 1 73 ? 5.011 2.784 2.217 1.00 81.38 73 ALA A N 1
ATOM 596 C CA . ALA A 1 73 ? 5.463 2.183 3.471 1.00 81.38 73 ALA A CA 1
ATOM 597 C C . ALA A 1 73 ? 5.478 3.192 4.632 1.00 81.38 73 ALA A C 1
ATOM 599 O O . ALA A 1 73 ? 5.023 2.866 5.726 1.00 81.38 73 ALA A O 1
ATOM 600 N N . LEU A 1 74 ? 5.942 4.425 4.395 1.00 81.31 74 LEU A N 1
ATOM 601 C CA . LEU A 1 74 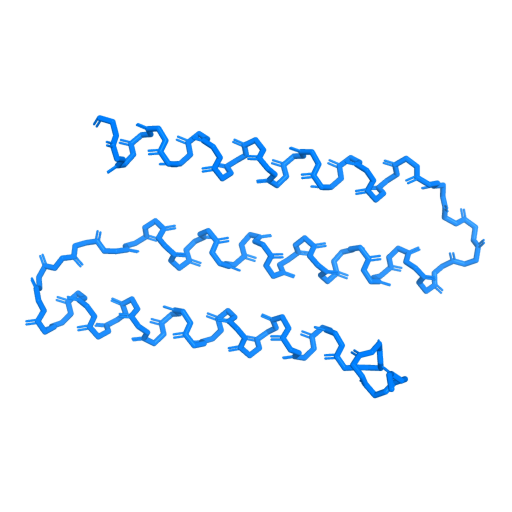? 5.933 5.491 5.401 1.00 81.31 74 LEU A CA 1
ATOM 602 C C . LEU A 1 74 ? 4.517 5.834 5.858 1.00 81.31 74 LEU A C 1
ATOM 604 O O . LEU A 1 74 ? 4.273 5.921 7.057 1.00 81.31 74 LEU A O 1
ATOM 608 N N . VAL A 1 75 ? 3.579 5.988 4.922 1.00 78.06 75 VAL A N 1
ATOM 609 C CA . VAL A 1 75 ? 2.181 6.276 5.269 1.00 78.06 75 VAL A CA 1
ATOM 610 C C . VAL A 1 75 ? 1.581 5.124 6.074 1.00 78.06 75 VAL A C 1
ATOM 612 O O . VAL A 1 75 ? 0.964 5.377 7.101 1.00 78.06 75 VAL A O 1
ATOM 615 N N . VAL A 1 76 ? 1.831 3.868 5.684 1.00 81.06 76 VAL A N 1
ATOM 616 C CA . VAL A 1 76 ? 1.370 2.692 6.443 1.00 81.06 76 VAL A CA 1
ATOM 617 C C . VAL A 1 76 ? 1.909 2.700 7.875 1.00 81.06 76 VAL A C 1
ATOM 619 O O . VAL A 1 76 ? 1.142 2.481 8.811 1.00 81.06 76 VAL A O 1
ATOM 622 N N . LEU A 1 77 ? 3.200 2.985 8.061 1.00 79.69 77 LEU A N 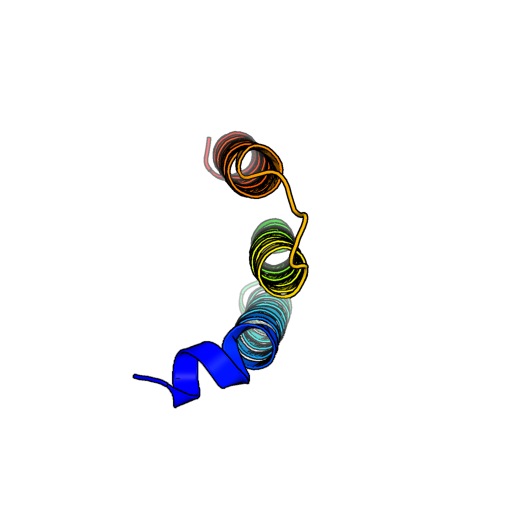1
ATOM 623 C CA . LEU A 1 77 ? 3.826 3.046 9.384 1.00 79.69 77 LEU A CA 1
ATOM 624 C C . LEU A 1 77 ? 3.270 4.190 10.241 1.00 79.69 77 LEU A C 1
ATOM 626 O O . LEU A 1 77 ? 3.010 3.986 11.423 1.00 79.69 77 LEU A O 1
ATOM 630 N N . ILE A 1 78 ? 3.054 5.371 9.654 1.00 76.19 78 ILE A N 1
ATOM 631 C CA . ILE A 1 78 ? 2.484 6.529 10.358 1.00 76.19 78 ILE A CA 1
ATOM 632 C C . ILE A 1 78 ? 1.048 6.236 10.790 1.00 76.19 78 ILE A C 1
ATOM 634 O O . ILE A 1 78 ? 0.695 6.472 11.941 1.00 76.19 78 ILE A O 1
ATOM 638 N N . THR A 1 79 ? 0.220 5.689 9.900 1.00 71.06 79 THR A N 1
ATOM 639 C CA . THR A 1 79 ? -1.155 5.320 10.249 1.00 71.06 79 THR A CA 1
ATOM 640 C C . THR A 1 79 ? -1.169 4.223 11.313 1.00 71.06 79 THR A C 1
ATOM 642 O O . THR A 1 79 ? -1.916 4.327 12.278 1.00 71.06 79 THR A O 1
ATOM 645 N N . ALA A 1 80 ? -0.307 3.208 11.211 1.00 71.25 80 ALA A N 1
ATOM 646 C CA . ALA A 1 80 ? -0.187 2.195 12.256 1.00 71.25 80 ALA A CA 1
ATOM 647 C C . ALA A 1 80 ? 0.206 2.814 13.608 1.00 71.25 80 ALA A C 1
ATOM 649 O O . ALA A 1 80 ? -0.401 2.482 14.617 1.00 71.25 80 ALA A O 1
ATOM 650 N N . TYR A 1 81 ? 1.157 3.751 13.632 1.00 71.38 81 TYR A N 1
ATOM 651 C CA . TYR A 1 81 ? 1.563 4.448 14.853 1.00 71.38 81 TYR A CA 1
ATOM 652 C C . TYR A 1 81 ? 0.431 5.282 15.473 1.00 71.38 81 TYR A C 1
ATOM 654 O O . TYR A 1 81 ? 0.246 5.245 16.680 1.00 71.38 81 TYR A O 1
ATOM 662 N N . ILE A 1 82 ? -0.344 6.006 14.661 1.00 71.00 82 ILE A N 1
ATOM 663 C CA . ILE A 1 82 ? -1.434 6.870 15.148 1.00 71.00 82 ILE A CA 1
ATOM 664 C C . ILE A 1 82 ? -2.612 6.054 15.699 1.00 71.00 82 ILE A C 1
ATOM 666 O O . ILE A 1 82 ? -3.245 6.481 16.658 1.00 71.00 82 ILE A O 1
ATOM 670 N N . TYR A 1 83 ? -2.933 4.914 15.081 1.00 64.62 83 TYR A N 1
ATOM 671 C CA . TYR A 1 83 ? -4.154 4.161 15.391 1.00 64.62 83 TYR A CA 1
ATOM 672 C C . TYR A 1 83 ? -3.934 2.903 16.245 1.00 64.62 83 TYR A C 1
ATOM 674 O O . TYR A 1 83 ? -4.904 2.362 16.772 1.00 64.62 83 TYR A O 1
ATOM 682 N N . LEU A 1 84 ? -2.698 2.409 16.367 1.00 60.78 84 LEU A N 1
ATOM 683 C CA . LEU A 1 84 ? -2.344 1.260 17.218 1.00 60.78 84 LEU A CA 1
ATOM 684 C C . LEU A 1 84 ? -1.407 1.633 18.380 1.00 60.78 84 LEU A C 1
ATOM 686 O O . LEU A 1 84 ? -1.114 0.760 19.199 1.00 60.78 84 LEU A O 1
ATOM 690 N N . GLY A 1 85 ? -0.900 2.870 18.406 1.00 49.78 85 GLY A N 1
ATOM 691 C CA . GLY A 1 85 ? -0.034 3.410 19.459 1.00 49.78 85 GLY A CA 1
ATOM 692 C C . GLY A 1 85 ? -0.793 4.059 20.606 1.00 49.78 85 GLY A C 1
ATOM 693 O O . GLY A 1 85 ? -1.982 4.402 20.427 1.00 49.78 85 GLY A O 1
#

pLDDT: mean 72.79, std 6.75, range [49.78, 82.88]

Radius of gyration: 15.06 Å; chains: 1; bounding box: 36×24×41 Å

Foldseek 3Di:
DVVCLVCVLVVLVVQLVVQVVVQVCCCVPVVDNPVLRSVLSVLVSVLSVVLSVLVVDPPRDPVVNVVSVVVSVVVVVVSCVVPVD

Secondary structure (DSSP, 8-state):
-HHHHHTHHHHHHHHHHHHHHHHHHHHHHH----HHHHHHHHHHHHHHHHHHHHHT-TT--THHHHHHHHHHHHHHHHHHHHHH-